Protein AF-A0A0F9GUY1-F1 (afdb_monomer_lite)

Radius of gyration: 15.54 Å; chains: 1; bounding box: 38×34×43 Å

Foldseek 3Di:
DDKDKDKDAFFDPDQFGIWIWIDPPPDIDTQDTHHPDPGWGFQEWDAAPQGWI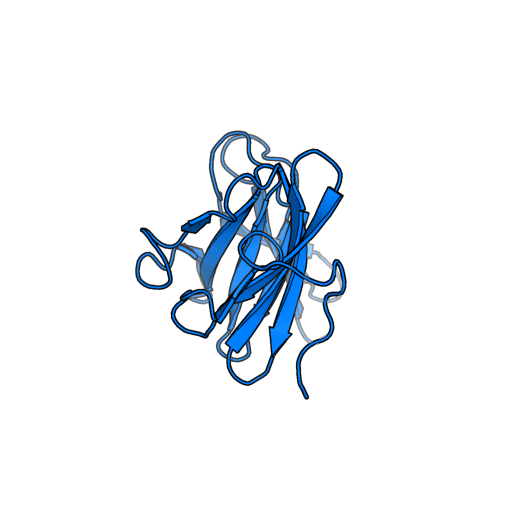WTWTQQQKIAIWDDPVRDTDTPLQLDPGRIDRQVQFRTWHYWDADNQGWIKTWTDHPRQIWIWIAGRSRDTPDTPVPDPDDRDPDPPD

Structure (mmCIF, N/CA/C/O backbone):
data_AF-A0A0F9GUY1-F1
#
_entry.id   AF-A0A0F9GUY1-F1
#
loop_
_atom_site.group_PDB
_atom_site.id
_atom_site.type_symbol
_atom_site.label_atom_id
_atom_site.label_alt_id
_atom_site.label_comp_id
_atom_site.label_asym_id
_atom_site.label_entity_id
_atom_site.label_seq_id
_atom_site.pdbx_PDB_ins_code
_atom_site.Cartn_x
_atom_site.Cartn_y
_atom_site.Cartn_z
_atom_site.occupancy
_atom_site.B_iso_or_equiv
_atom_site.auth_seq_id
_atom_site.auth_comp_id
_atom_site.auth_asym_id
_atom_site.auth_atom_id
_atom_site.pdbx_PDB_model_num
ATOM 1 N N . MET A 1 1 ? -25.556 0.583 16.752 1.00 67.69 1 MET A N 1
ATOM 2 C CA . MET A 1 1 ? -25.322 0.097 15.375 1.00 67.69 1 MET A CA 1
ATOM 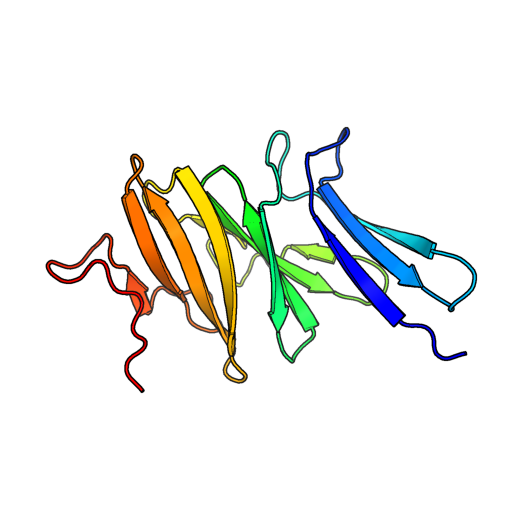3 C C . MET A 1 1 ? -24.022 -0.694 15.363 1.00 67.69 1 MET A C 1
ATOM 5 O O . MET A 1 1 ? -23.300 -0.633 16.351 1.00 67.69 1 MET A O 1
ATOM 9 N N . ALA A 1 2 ? -23.760 -1.491 14.328 1.00 81.75 2 ALA A N 1
ATOM 10 C CA . ALA A 1 2 ? -22.462 -2.150 14.186 1.00 81.75 2 ALA A CA 1
ATOM 11 C C . ALA A 1 2 ? -21.408 -1.107 13.788 1.00 81.75 2 ALA A C 1
ATOM 13 O O . ALA A 1 2 ? -21.699 -0.255 12.954 1.00 81.75 2 ALA A O 1
ATOM 14 N N . THR A 1 3 ? -20.216 -1.174 14.378 1.00 93.06 3 THR A N 1
ATOM 15 C CA . THR A 1 3 ? -19.087 -0.334 13.970 1.00 93.06 3 THR A CA 1
ATOM 16 C C . THR A 1 3 ? -18.394 -0.942 12.757 1.00 93.06 3 THR A C 1
ATOM 18 O O . THR A 1 3 ? -18.251 -2.164 12.652 1.00 93.06 3 THR A O 1
ATOM 21 N N . VAL A 1 4 ? -17.946 -0.094 11.834 1.00 94.06 4 VAL A N 1
ATOM 22 C CA . VAL A 1 4 ? -17.217 -0.506 10.632 1.00 94.06 4 VAL A CA 1
ATOM 23 C C . VAL A 1 4 ? -15.878 0.208 10.598 1.00 94.06 4 VAL A C 1
ATOM 25 O O . VAL A 1 4 ? -15.800 1.414 10.804 1.00 94.06 4 VAL A O 1
ATOM 28 N N . ASN A 1 5 ? -14.812 -0.541 10.321 1.00 94.12 5 ASN A N 1
ATOM 29 C CA . ASN A 1 5 ? -13.483 0.026 10.132 1.00 94.12 5 ASN A CA 1
ATOM 30 C C . ASN A 1 5 ? -13.129 0.031 8.644 1.00 94.12 5 ASN A C 1
ATOM 32 O O . ASN A 1 5 ? -13.285 -0.990 7.973 1.00 94.12 5 ASN A O 1
ATOM 36 N N . PHE A 1 6 ? -12.578 1.135 8.154 1.00 94.94 6 PHE A N 1
ATOM 37 C CA . PHE A 1 6 ? -12.114 1.269 6.775 1.00 94.94 6 PHE A CA 1
ATOM 38 C C . PHE A 1 6 ? -10.789 2.031 6.709 1.00 94.94 6 PHE A C 1
ATOM 40 O O . PHE A 1 6 ? -10.379 2.692 7.666 1.00 94.94 6 PHE A O 1
ATOM 47 N N . PHE A 1 7 ? -10.097 1.901 5.579 1.00 96.75 7 PHE A N 1
ATOM 48 C CA . PHE A 1 7 ? -8.844 2.599 5.315 1.00 96.75 7 PHE A CA 1
ATOM 49 C C . PHE A 1 7 ? -9.041 3.649 4.231 1.00 96.75 7 PHE A C 1
ATOM 51 O O . PHE A 1 7 ? -9.724 3.401 3.240 1.00 96.75 7 PHE A O 1
ATOM 58 N N . ILE A 1 8 ? -8.401 4.799 4.410 1.00 95.38 8 ILE A N 1
ATOM 59 C CA . ILE A 1 8 ? -8.297 5.847 3.398 1.00 95.38 8 ILE A CA 1
ATOM 60 C C . ILE A 1 8 ? -6.823 6.149 3.172 1.00 95.38 8 ILE A C 1
ATOM 62 O O . ILE A 1 8 ? -6.035 6.214 4.116 1.00 95.38 8 ILE A O 1
ATOM 66 N N . GLY A 1 9 ? -6.464 6.343 1.909 1.00 94.88 9 GLY A N 1
ATOM 67 C CA . GLY A 1 9 ? -5.169 6.847 1.484 1.00 94.88 9 GLY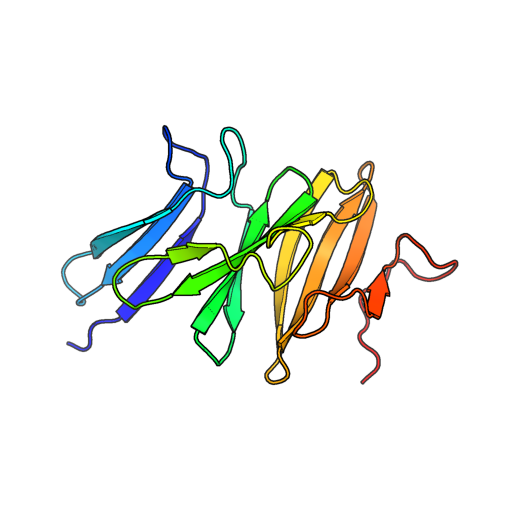 A CA 1
ATOM 68 C C . GLY A 1 9 ? -5.335 8.200 0.807 1.00 94.88 9 GLY A C 1
ATOM 69 O O . GLY A 1 9 ? -6.408 8.510 0.291 1.00 94.88 9 GLY A O 1
ATOM 70 N N . GLY A 1 10 ? -4.288 9.015 0.805 1.00 91.75 10 GLY A N 1
ATOM 71 C CA . GLY A 1 10 ? -4.315 10.280 0.083 1.00 91.75 10 GLY A CA 1
ATOM 72 C C . GLY A 1 10 ? -2.948 10.929 -0.053 1.00 91.75 10 GLY A C 1
ATOM 73 O O . GLY A 1 10 ? -1.906 10.277 0.030 1.00 91.75 10 GLY A O 1
ATOM 74 N N . THR A 1 11 ? -2.955 12.240 -0.271 1.00 90.56 11 THR A N 1
ATOM 75 C CA . THR A 1 11 ? -1.739 13.055 -0.288 1.00 90.56 11 THR A CA 1
ATOM 76 C C . THR A 1 11 ? -1.157 13.154 1.115 1.00 90.56 11 THR A C 1
ATOM 78 O O . THR A 1 11 ? -1.881 13.407 2.083 1.00 90.56 11 THR A O 1
ATOM 81 N N . ALA A 1 12 ? 0.163 12.996 1.225 1.00 81.56 12 ALA A N 1
ATOM 82 C CA . ALA A 1 12 ? 0.851 13.162 2.493 1.00 81.56 12 ALA A CA 1
ATOM 83 C C . ALA A 1 12 ? 0.606 14.561 3.077 1.00 81.56 12 ALA A C 1
ATOM 85 O O . ALA A 1 12 ? 1.015 15.570 2.505 1.00 81.56 12 ALA A O 1
ATOM 86 N N . THR A 1 13 ? -0.043 14.615 4.240 1.00 73.88 13 THR A N 1
ATOM 87 C CA . THR A 1 13 ? -0.120 15.829 5.060 1.00 73.88 13 THR A CA 1
ATOM 88 C C . THR A 1 13 ? 0.863 15.665 6.211 1.00 73.88 13 THR A C 1
ATOM 90 O O . THR A 1 13 ? 0.607 14.933 7.168 1.00 73.88 13 THR A O 1
ATOM 93 N N . GLY A 1 14 ? 2.040 16.282 6.092 1.00 77.69 14 GLY A N 1
ATOM 94 C CA . GLY A 1 14 ? 3.152 16.019 7.006 1.00 77.69 14 GLY A CA 1
ATOM 95 C C . GLY A 1 14 ? 3.677 14.586 6.845 1.00 77.69 14 GLY A C 1
ATOM 96 O O . GLY A 1 14 ? 4.084 14.193 5.757 1.00 77.69 14 GLY A O 1
ATOM 97 N N . SER A 1 15 ? 3.656 13.797 7.922 1.00 80.56 15 SER A N 1
ATOM 98 C CA . SER A 1 15 ? 4.201 12.427 7.957 1.00 80.56 15 SER A CA 1
ATOM 99 C C . SER A 1 15 ? 3.123 11.340 7.911 1.00 80.56 15 SER A C 1
ATOM 101 O O . SER A 1 15 ? 3.287 10.304 8.548 1.00 80.56 15 SER A O 1
ATOM 103 N N . LYS A 1 16 ? 1.984 11.584 7.248 1.00 89.31 16 LYS A N 1
ATOM 104 C CA . LYS A 1 16 ? 0.849 10.645 7.198 1.00 89.31 16 LYS A CA 1
ATOM 105 C C . LYS A 1 16 ? 0.160 10.700 5.838 1.00 89.31 16 LYS A C 1
ATOM 107 O O . LYS A 1 16 ? -0.175 11.792 5.382 1.00 89.31 16 LYS A O 1
ATOM 112 N N . ASN A 1 17 ? -0.068 9.543 5.222 1.00 94.12 17 ASN A N 1
ATOM 113 C CA . ASN A 1 17 ? -0.826 9.421 3.971 1.00 94.12 17 ASN A CA 1
ATOM 114 C C . ASN A 1 17 ? -1.785 8.215 3.935 1.00 94.12 17 ASN A C 1
ATOM 116 O O . ASN A 1 17 ? -2.449 8.004 2.922 1.00 94.12 17 ASN A O 1
ATOM 120 N N . ILE A 1 18 ? -1.885 7.461 5.038 1.00 95.50 18 ILE A N 1
ATOM 121 C CA . ILE A 1 18 ? -2.848 6.375 5.252 1.00 95.50 18 ILE A CA 1
ATOM 122 C C . ILE A 1 18 ? -3.526 6.591 6.607 1.00 95.50 18 ILE A C 1
ATOM 124 O O . ILE A 1 18 ? -2.845 6.866 7.599 1.00 95.50 18 ILE A O 1
ATOM 128 N N . TRP A 1 19 ? -4.841 6.401 6.675 1.00 95.44 19 TRP A N 1
ATOM 129 C CA . TRP A 1 19 ? -5.639 6.475 7.898 1.00 95.44 19 TRP A CA 1
ATOM 130 C C . TRP A 1 19 ? -6.556 5.266 8.010 1.00 95.44 19 TRP A C 1
ATOM 132 O O . TRP A 1 19 ? -7.201 4.887 7.035 1.00 95.44 19 TRP A O 1
ATOM 142 N N . LYS A 1 20 ? -6.651 4.695 9.212 1.00 96.19 20 LYS A N 1
ATOM 143 C CA . LYS A 1 20 ? -7.745 3.795 9.571 1.00 96.19 20 LYS A CA 1
ATOM 144 C C . LYS A 1 20 ? -8.797 4.583 10.327 1.00 96.19 20 LYS A C 1
ATOM 146 O O . LYS A 1 20 ? -8.476 5.281 11.291 1.00 96.19 20 LYS A O 1
ATOM 151 N N . MET A 1 21 ? -10.038 4.453 9.895 1.00 95.94 21 MET A N 1
ATOM 152 C CA . MET A 1 21 ? -11.178 5.161 10.454 1.00 95.94 21 MET A CA 1
ATOM 153 C C . MET A 1 21 ? -12.234 4.160 10.906 1.00 95.94 21 MET A C 1
ATOM 155 O O . MET A 1 21 ? -12.360 3.083 10.322 1.00 95.94 21 MET A O 1
ATOM 159 N N . GLN A 1 22 ? -12.957 4.520 11.959 1.00 96.69 22 GLN A N 1
ATOM 160 C CA . GLN A 1 22 ? -14.118 3.804 12.460 1.00 96.69 22 GLN A CA 1
ATOM 161 C C . GLN A 1 22 ? -15.354 4.670 12.253 1.00 96.69 22 GLN A C 1
ATOM 163 O O . GLN A 1 22 ? -15.346 5.831 12.651 1.00 96.69 22 GLN A O 1
ATOM 168 N N . ASP A 1 23 ? -16.386 4.089 11.656 1.00 96.19 23 ASP A N 1
ATOM 169 C CA . ASP A 1 23 ? -17.732 4.648 11.568 1.00 96.19 23 ASP A CA 1
ATOM 170 C C . ASP A 1 23 ? -18.655 3.844 12.491 1.00 96.19 23 ASP A C 1
ATOM 172 O O . ASP A 1 23 ? -18.721 2.613 12.399 1.00 96.19 23 ASP A O 1
ATOM 176 N N . ASP A 1 24 ? -19.320 4.527 13.420 1.00 95.12 24 ASP A N 1
ATOM 177 C CA . ASP A 1 24 ? -20.306 3.939 14.335 1.00 95.12 24 ASP A CA 1
ATOM 178 C C . ASP A 1 24 ? -21.767 4.233 13.940 1.00 95.12 24 ASP A C 1
ATOM 180 O O . ASP A 1 24 ? -22.703 3.836 14.646 1.00 95.12 24 ASP A O 1
ATOM 184 N N . GLY A 1 25 ? -21.964 4.879 12.788 1.00 94.00 25 GLY A N 1
ATOM 185 C CA . GLY A 1 25 ? -23.243 5.342 12.263 1.00 94.00 25 GLY A CA 1
ATOM 186 C C . GLY A 1 25 ? -23.648 6.737 12.744 1.00 94.00 25 GLY A C 1
ATOM 187 O O . GLY A 1 25 ? -24.682 7.244 12.306 1.00 94.00 25 GLY A O 1
ATOM 188 N N . THR A 1 26 ? -22.870 7.357 13.634 1.00 95.44 26 THR A N 1
ATOM 189 C CA . THR A 1 26 ? -23.075 8.733 14.109 1.00 95.44 26 THR A CA 1
ATOM 190 C C . THR A 1 26 ? -21.864 9.622 13.876 1.00 95.44 26 THR A C 1
ATOM 192 O O . THR A 1 26 ? -22.039 10.761 13.451 1.00 95.44 26 THR A O 1
ATOM 195 N N . ASP A 1 27 ? -20.661 9.091 14.084 1.00 95.56 27 ASP A N 1
ATOM 196 C CA . ASP A 1 27 ? -19.398 9.800 13.939 1.00 95.56 27 ASP A CA 1
ATOM 197 C C . ASP A 1 27 ? -18.356 8.946 13.210 1.00 95.56 27 ASP A C 1
ATOM 199 O O . ASP A 1 27 ? -18.386 7.712 13.219 1.00 95.56 27 ASP A O 1
ATOM 203 N N . ILE A 1 28 ? -17.377 9.635 12.615 1.00 96.44 28 ILE A N 1
ATOM 204 C CA . ILE A 1 28 ? -16.184 9.009 12.049 1.00 96.44 28 ILE A CA 1
ATOM 205 C C . ILE A 1 28 ? -14.972 9.383 12.902 1.00 96.44 28 ILE A C 1
ATOM 207 O O . ILE A 1 28 ? -14.568 10.545 12.964 1.00 96.44 28 ILE A O 1
ATOM 211 N N . THR A 1 29 ? -14.339 8.379 13.506 1.00 96.12 29 THR A N 1
ATOM 212 C CA . THR A 1 29 ? -13.147 8.550 14.346 1.00 96.12 29 THR A CA 1
ATOM 213 C C . THR A 1 29 ? -11.906 7.995 13.655 1.00 96.12 29 THR A C 1
ATOM 215 O O . THR A 1 29 ? -11.901 6.867 13.166 1.00 96.12 29 THR A O 1
ATOM 218 N N . ILE A 1 30 ? -10.813 8.762 13.643 1.00 94.62 30 ILE A N 1
ATOM 219 C CA . ILE A 1 30 ? -9.502 8.265 13.201 1.00 94.62 30 ILE A CA 1
ATOM 220 C C . ILE A 1 30 ? -8.909 7.408 14.322 1.00 94.62 30 ILE A C 1
ATOM 222 O O . ILE A 1 30 ? -8.658 7.912 15.414 1.00 94.62 30 ILE A O 1
ATOM 226 N N . LEU A 1 31 ? -8.639 6.133 14.038 1.00 95.12 31 LEU A N 1
ATOM 227 C CA . LEU A 1 31 ? -8.017 5.218 14.998 1.00 95.12 31 LEU A CA 1
ATOM 228 C C . LEU A 1 31 ? -6.495 5.389 15.015 1.00 95.12 31 LEU A C 1
ATOM 230 O O . LEU A 1 31 ? -5.887 5.579 16.064 1.00 95.12 31 LEU A O 1
ATOM 234 N N . TYR A 1 32 ? -5.872 5.330 13.838 1.00 94.50 32 TYR A N 1
ATOM 235 C CA . TYR A 1 32 ? -4.435 5.529 13.651 1.00 94.50 32 TYR A CA 1
ATOM 236 C C . TYR A 1 32 ? -4.109 5.842 12.193 1.00 94.50 32 TYR A C 1
ATOM 238 O O . TYR A 1 32 ? -4.961 5.799 11.304 1.00 94.50 32 TYR A O 1
ATOM 246 N N . SER A 1 33 ? -2.846 6.179 11.952 1.00 93.69 33 SER A N 1
ATOM 247 C CA . SER A 1 33 ? -2.333 6.621 10.658 1.00 93.69 33 SER A CA 1
ATOM 248 C C . SER A 1 33 ? -0.940 6.066 10.395 1.00 93.69 33 SER A C 1
ATOM 250 O O . SER A 1 33 ? -0.180 5.889 11.347 1.00 93.69 33 SER A O 1
ATOM 252 N N . ALA A 1 34 ? -0.576 5.916 9.127 1.00 92.50 34 ALA A N 1
ATOM 253 C CA . ALA A 1 34 ? 0.756 5.510 8.692 1.00 92.50 34 ALA A CA 1
ATOM 254 C C . ALA A 1 34 ? 1.260 6.365 7.518 1.00 92.50 34 ALA A C 1
ATOM 256 O O . ALA A 1 34 ? 0.538 7.216 6.986 1.00 92.50 34 ALA A O 1
ATOM 257 N N . LEU A 1 35 ? 2.517 6.131 7.142 1.00 90.44 35 LEU A N 1
ATOM 258 C CA . LEU A 1 35 ? 3.195 6.758 6.012 1.00 90.44 35 LEU A CA 1
ATOM 259 C C . LEU A 1 35 ? 3.869 5.685 5.157 1.00 90.44 35 LEU A C 1
ATOM 261 O O . LEU A 1 35 ? 4.578 4.847 5.716 1.00 90.44 35 LEU A O 1
ATOM 265 N N . THR A 1 36 ? 3.697 5.752 3.834 1.00 87.50 36 THR A N 1
ATOM 266 C CA . THR A 1 36 ? 4.510 4.983 2.870 1.00 87.50 36 THR A CA 1
ATOM 267 C C . THR A 1 36 ? 5.938 5.521 2.808 1.00 87.50 36 THR A C 1
ATOM 269 O O . THR A 1 36 ? 6.872 4.886 3.297 1.00 87.50 36 THR A O 1
ATOM 272 N N . ALA A 1 37 ? 6.101 6.741 2.298 1.00 85.44 37 ALA A N 1
ATOM 273 C CA . ALA A 1 37 ? 7.307 7.550 2.376 1.00 85.44 37 ALA A CA 1
ATOM 274 C C . ALA A 1 37 ? 6.960 9.040 2.222 1.00 85.44 37 ALA A C 1
ATOM 276 O O . ALA A 1 37 ? 5.868 9.412 1.784 1.00 85.44 37 ALA A O 1
ATOM 277 N N . ALA A 1 38 ? 7.900 9.915 2.584 1.00 79.44 38 ALA A N 1
ATOM 278 C CA . ALA A 1 38 ? 7.720 11.355 2.431 1.00 79.44 38 ALA A CA 1
ATOM 279 C C . ALA A 1 38 ? 7.576 11.741 0.948 1.00 79.44 38 ALA A C 1
ATOM 281 O O . ALA A 1 38 ? 8.396 11.353 0.118 1.00 79.44 38 ALA A O 1
ATOM 282 N N . GLY A 1 39 ? 6.547 12.532 0.632 1.00 81.12 39 GLY A N 1
ATOM 283 C CA . GLY A 1 39 ? 6.282 13.018 -0.727 1.00 81.12 39 GLY A CA 1
ATOM 284 C C . GLY A 1 39 ? 5.525 12.044 -1.635 1.00 81.12 39 GLY A C 1
ATOM 285 O O . GLY A 1 39 ? 5.233 12.399 -2.772 1.00 81.12 39 GLY A O 1
ATOM 286 N N . GLU A 1 40 ? 5.167 10.851 -1.154 1.00 88.69 40 GLU A N 1
ATOM 287 C CA . GLU A 1 40 ? 4.362 9.897 -1.920 1.00 88.69 40 GLU A CA 1
ATOM 288 C C . GLU A 1 40 ? 2.861 10.106 -1.689 1.00 88.69 40 GLU A C 1
ATOM 290 O O . GLU A 1 40 ? 2.397 10.292 -0.557 1.00 88.69 40 GLU A O 1
ATOM 295 N N . ILE A 1 41 ? 2.090 10.037 -2.775 1.00 93.12 41 ILE A N 1
ATOM 296 C CA . ILE A 1 41 ? 0.628 10.056 -2.739 1.00 93.12 41 ILE A CA 1
ATOM 297 C C . ILE A 1 41 ? 0.141 8.613 -2.818 1.00 93.12 41 ILE A C 1
ATOM 299 O O . ILE A 1 41 ? 0.553 7.868 -3.710 1.00 93.12 41 ILE A O 1
ATOM 303 N N . VAL A 1 42 ? -0.755 8.225 -1.911 1.00 95.69 42 VAL A N 1
ATOM 304 C CA . VAL A 1 42 ? -1.446 6.936 -2.014 1.00 95.69 42 VAL A CA 1
ATOM 305 C C . VAL A 1 42 ? -2.507 7.036 -3.102 1.00 95.69 42 VAL A C 1
ATOM 307 O O . VAL A 1 42 ? -3.383 7.897 -3.049 1.00 95.69 42 VAL A O 1
ATOM 310 N N . ARG A 1 43 ? -2.412 6.151 -4.093 1.00 95.38 43 ARG A N 1
ATOM 311 C CA . ARG A 1 43 ? -3.312 6.083 -5.251 1.00 95.38 43 ARG A CA 1
ATOM 312 C C . ARG A 1 43 ? -4.277 4.905 -5.168 1.00 95.38 43 ARG A C 1
ATOM 314 O O . ARG A 1 43 ? -5.406 5.021 -5.628 1.00 95.38 43 ARG A O 1
ATOM 321 N N . ALA A 1 44 ? -3.843 3.797 -4.573 1.00 96.25 44 ALA A N 1
ATOM 322 C CA . ALA A 1 44 ? -4.626 2.572 -4.487 1.00 96.25 44 ALA A CA 1
ATOM 323 C C . ALA A 1 44 ? -4.431 1.881 -3.134 1.00 96.25 44 ALA A C 1
ATOM 325 O O . ALA A 1 44 ? -3.340 1.904 -2.563 1.00 96.25 44 ALA A O 1
ATOM 326 N N . LEU A 1 45 ? -5.494 1.243 -2.647 1.00 97.81 45 LEU A N 1
ATOM 327 C CA . LEU A 1 45 ? -5.506 0.440 -1.429 1.00 97.81 45 LEU A CA 1
ATOM 328 C C . LEU A 1 45 ? -6.283 -0.847 -1.686 1.00 97.81 45 LEU A C 1
ATOM 330 O O . LEU A 1 45 ? -7.375 -0.800 -2.248 1.00 97.81 45 LEU A O 1
ATOM 334 N N . VAL A 1 46 ? -5.762 -1.979 -1.222 1.00 97.75 46 VAL A N 1
ATOM 335 C CA . VAL A 1 46 ? -6.523 -3.231 -1.170 1.00 97.75 46 VAL A CA 1
ATOM 336 C C . VAL A 1 46 ? -6.135 -4.033 0.066 1.00 97.75 46 VAL A C 1
ATOM 338 O O . VAL A 1 46 ? -4.985 -3.998 0.501 1.00 97.75 46 VAL A O 1
ATOM 341 N N . LYS A 1 47 ? -7.102 -4.732 0.660 1.00 96.81 47 LYS A N 1
ATOM 342 C CA . LYS A 1 47 ? -6.905 -5.571 1.843 1.00 96.81 47 LYS A CA 1
ATOM 343 C C . LYS A 1 47 ? -7.067 -7.042 1.463 1.00 96.81 47 LYS A C 1
ATOM 345 O O . LYS A 1 47 ? -8.040 -7.371 0.790 1.00 96.81 47 LYS A O 1
ATOM 350 N N . ASP A 1 48 ? -6.145 -7.902 1.888 1.00 96.50 48 ASP A N 1
ATOM 351 C CA . ASP A 1 48 ? -6.293 -9.353 1.707 1.00 96.50 48 ASP A CA 1
ATOM 352 C C . ASP A 1 48 ? -7.130 -10.013 2.813 1.00 96.50 48 ASP A C 1
ATOM 354 O O . ASP A 1 48 ? -7.592 -9.369 3.760 1.00 96.50 48 ASP A O 1
ATOM 358 N N . ILE A 1 49 ? -7.331 -11.325 2.676 1.00 95.44 49 ILE A N 1
ATOM 359 C CA . ILE A 1 49 ? -8.140 -12.137 3.589 1.00 95.44 49 ILE A CA 1
ATOM 360 C C . ILE A 1 49 ? -7.533 -12.283 4.996 1.00 95.44 49 ILE A C 1
ATOM 362 O O . ILE A 1 49 ? -8.279 -12.469 5.955 1.00 95.44 49 ILE A O 1
ATOM 366 N N . ASP A 1 50 ? -6.211 -12.146 5.144 1.00 94.94 50 ASP A N 1
ATOM 367 C CA . ASP A 1 50 ? -5.543 -12.130 6.458 1.00 94.94 50 ASP A CA 1
ATOM 368 C C . ASP A 1 50 ? -5.618 -10.744 7.110 1.00 94.94 50 ASP A C 1
ATOM 370 O O . ASP A 1 50 ? -5.357 -10.567 8.299 1.00 94.94 50 ASP A O 1
ATOM 374 N N . GLY A 1 51 ? -5.966 -9.742 6.311 1.00 94.25 51 GLY A N 1
ATOM 375 C CA . GLY A 1 51 ? -6.104 -8.365 6.705 1.00 94.25 51 GLY A CA 1
ATOM 376 C C . GLY A 1 51 ? -4.870 -7.499 6.498 1.00 94.25 51 GLY A C 1
ATOM 377 O O . GLY A 1 51 ? -4.847 -6.380 7.017 1.00 94.25 51 GLY A O 1
ATOM 378 N N . ASN A 1 52 ? -3.895 -7.958 5.711 1.00 95.38 52 ASN A N 1
ATOM 379 C CA . ASN A 1 52 ? -2.797 -7.110 5.266 1.00 95.38 52 ASN A CA 1
ATOM 380 C C . ASN A 1 52 ? -3.310 -6.063 4.278 1.00 95.38 52 ASN A C 1
ATOM 382 O O . ASN A 1 52 ? -4.197 -6.334 3.468 1.00 95.38 52 ASN A O 1
ATOM 386 N N . LEU A 1 53 ? -2.727 -4.871 4.336 1.00 97.19 53 LEU A N 1
ATOM 387 C CA . LEU A 1 53 ? -3.058 -3.745 3.477 1.00 97.19 53 LEU A CA 1
ATOM 388 C C . LEU A 1 53 ? -1.948 -3.536 2.447 1.00 97.19 53 LEU A C 1
ATOM 390 O O . LEU A 1 53 ? -0.816 -3.221 2.813 1.00 97.19 53 LEU A O 1
ATOM 394 N N . TYR A 1 54 ? -2.284 -3.657 1.169 1.00 97.19 54 TYR A N 1
ATOM 395 C CA . TYR A 1 54 ? -1.411 -3.292 0.059 1.00 97.19 54 TYR A CA 1
ATOM 396 C C . TYR A 1 54 ? -1.709 -1.860 -0.371 1.00 97.19 54 TYR A C 1
ATOM 398 O O . TYR A 1 54 ? -2.871 -1.460 -0.477 1.00 97.19 54 TYR A O 1
ATOM 406 N N . VAL A 1 55 ? -0.650 -1.090 -0.607 1.00 97.06 55 VAL A N 1
ATOM 407 C CA . VAL A 1 55 ? -0.718 0.347 -0.866 1.00 97.06 55 VAL A CA 1
ATOM 408 C C . VAL A 1 55 ? 0.072 0.671 -2.121 1.00 97.06 55 VAL A C 1
ATOM 410 O O . VAL A 1 55 ? 1.289 0.515 -2.137 1.00 97.06 55 VAL A O 1
ATOM 413 N N . GLY A 1 56 ? -0.621 1.140 -3.154 1.00 95.50 56 GLY A N 1
ATOM 414 C CA . GLY A 1 56 ? -0.028 1.598 -4.405 1.00 95.50 56 GLY A CA 1
ATOM 415 C C . GLY A 1 56 ? 0.161 3.110 -4.393 1.00 95.50 56 GLY A C 1
ATOM 416 O O . GLY A 1 56 ? -0.738 3.845 -3.968 1.00 95.50 56 GLY A O 1
ATOM 417 N N . THR A 1 57 ? 1.313 3.585 -4.856 1.00 94.44 57 THR A N 1
ATOM 418 C CA . THR A 1 57 ? 1.701 4.999 -4.759 1.00 94.44 57 THR A CA 1
ATOM 419 C C . THR A 1 57 ? 1.919 5.668 -6.117 1.00 94.44 57 THR A C 1
ATOM 421 O O . THR A 1 57 ? 2.098 5.027 -7.154 1.00 94.44 57 THR A O 1
ATOM 424 N N . SER A 1 58 ? 1.961 7.001 -6.104 1.00 92.31 58 SER A N 1
ATOM 425 C CA . SER A 1 58 ? 2.244 7.860 -7.265 1.00 92.31 58 SER A CA 1
ATOM 426 C C . SER A 1 58 ? 3.699 7.842 -7.752 1.00 92.31 58 SER A C 1
ATOM 428 O O . SER A 1 58 ? 4.095 8.736 -8.488 1.00 92.31 58 SER A O 1
ATOM 430 N N . ASN A 1 59 ? 4.527 6.914 -7.274 1.00 90.19 59 ASN A N 1
ATOM 431 C CA . ASN A 1 59 ? 5.897 6.714 -7.756 1.00 90.19 59 ASN A CA 1
ATOM 432 C C . ASN A 1 59 ? 6.166 5.251 -8.135 1.00 90.19 59 ASN A C 1
ATOM 434 O O . ASN A 1 59 ? 7.308 4.799 -8.080 1.00 90.19 59 ASN A O 1
ATOM 438 N N . GLY A 1 60 ? 5.104 4.503 -8.446 1.00 90.75 60 GLY A N 1
ATOM 439 C CA . GLY A 1 60 ? 5.209 3.139 -8.958 1.00 90.75 60 GLY A CA 1
ATOM 440 C C . GLY A 1 60 ? 5.576 2.084 -7.913 1.00 90.75 60 GLY A C 1
ATOM 441 O O . GLY A 1 60 ? 5.966 0.976 -8.279 1.00 90.75 60 GLY A O 1
ATOM 442 N N . LYS A 1 61 ? 5.475 2.399 -6.616 1.00 92.94 61 LYS A N 1
ATOM 443 C CA . LYS A 1 61 ? 5.763 1.443 -5.542 1.00 92.94 61 LYS A CA 1
ATOM 444 C C . LYS A 1 61 ? 4.498 0.809 -4.995 1.00 92.94 61 LYS A C 1
ATOM 446 O O . LYS A 1 61 ? 3.430 1.424 -4.951 1.00 92.94 61 LYS A O 1
ATOM 451 N N . VAL A 1 62 ? 4.668 -0.413 -4.503 1.00 94.62 62 VAL A N 1
ATOM 452 C CA . VAL A 1 62 ? 3.666 -1.113 -3.710 1.00 94.62 62 VAL A CA 1
ATOM 453 C C . VAL A 1 62 ? 4.252 -1.481 -2.355 1.00 94.62 62 VAL A C 1
ATOM 455 O O . VAL A 1 62 ? 5.270 -2.167 -2.275 1.00 94.62 62 VAL A O 1
ATOM 458 N N . TYR A 1 63 ? 3.590 -1.033 -1.294 1.00 95.56 63 TYR A N 1
ATOM 459 C CA . TYR A 1 63 ? 3.917 -1.351 0.093 1.00 95.56 63 TYR A CA 1
ATOM 460 C C . TYR A 1 63 ? 2.926 -2.377 0.626 1.00 95.56 63 TYR A C 1
ATOM 462 O O . TYR A 1 63 ? 1.740 -2.299 0.302 1.00 95.56 63 TYR A O 1
ATOM 470 N N . LYS A 1 64 ? 3.375 -3.277 1.501 1.00 96.12 64 LYS A N 1
ATOM 471 C CA . LYS A 1 64 ? 2.479 -4.147 2.272 1.00 96.12 64 LYS A CA 1
ATOM 472 C C . LYS A 1 64 ? 2.595 -3.846 3.756 1.00 96.12 64 LYS A C 1
ATOM 474 O O . LYS A 1 64 ? 3.685 -3.870 4.317 1.00 96.12 64 LYS A O 1
ATOM 479 N N . TYR A 1 65 ? 1.462 -3.615 4.402 1.00 96.19 65 TYR A N 1
ATOM 480 C CA . TYR A 1 65 ? 1.370 -3.429 5.842 1.00 96.19 65 TYR A CA 1
ATOM 481 C C . TYR A 1 65 ? 0.604 -4.572 6.492 1.00 96.19 65 TYR A C 1
ATOM 483 O O . TYR A 1 65 ? -0.458 -4.965 6.017 1.00 96.19 65 TYR A O 1
ATOM 491 N N . THR A 1 66 ? 1.091 -5.037 7.636 1.00 95.75 66 THR A N 1
ATOM 492 C CA . THR A 1 66 ? 0.306 -5.852 8.563 1.00 95.75 66 THR A CA 1
ATOM 493 C C . THR A 1 66 ? -0.512 -4.936 9.469 1.00 95.75 66 THR A C 1
ATOM 495 O O . THR A 1 66 ? 0.027 -3.969 10.022 1.00 95.75 66 THR A O 1
ATOM 498 N N . ASP A 1 67 ? -1.789 -5.254 9.659 1.00 95.31 67 ASP A N 1
ATOM 499 C CA . ASP A 1 67 ? -2.670 -4.559 10.596 1.00 95.31 67 ASP A CA 1
ATOM 500 C C . ASP A 1 67 ? -2.742 -5.314 11.932 1.00 95.31 67 ASP A C 1
ATOM 502 O O . ASP A 1 67 ? -3.333 -6.388 12.010 1.00 95.31 67 ASP A O 1
ATOM 506 N N . SER A 1 68 ? -2.170 -4.751 13.001 1.00 92.06 68 SER A N 1
ATOM 507 C CA . SER A 1 68 ? -2.222 -5.356 14.344 1.00 92.06 68 SER A CA 1
ATOM 508 C C . SER A 1 68 ? -3.518 -5.047 15.105 1.00 92.06 68 SER A C 1
ATOM 510 O O . SER A 1 68 ? -3.681 -5.464 16.251 1.00 92.06 68 SER A O 1
ATOM 512 N N . GLY A 1 69 ? -4.418 -4.256 14.514 1.00 89.75 69 GLY A N 1
ATOM 513 C CA . GLY A 1 69 ? -5.611 -3.721 15.171 1.00 89.75 69 GLY A CA 1
ATOM 514 C C . GLY A 1 69 ? -5.373 -2.415 15.935 1.00 89.75 69 GLY A C 1
ATOM 515 O O . GLY A 1 69 ? -6.330 -1.678 16.160 1.00 89.75 69 GLY A O 1
ATOM 516 N N . SER A 1 70 ? -4.122 -2.090 16.277 1.00 91.94 70 SER A N 1
ATOM 517 C CA . SER A 1 70 ? -3.734 -0.830 16.933 1.00 91.94 70 SER A CA 1
ATOM 518 C C . SER A 1 70 ? -2.765 0.024 16.112 1.00 91.94 70 SER A C 1
ATOM 520 O O . SER A 1 70 ? -2.631 1.217 16.380 1.00 91.94 70 SER A O 1
ATOM 522 N N . ALA A 1 71 ? -2.102 -0.558 15.109 1.00 94.44 71 ALA A N 1
ATOM 523 C CA . ALA A 1 71 ? -1.217 0.146 14.190 1.00 94.44 71 ALA A CA 1
ATOM 524 C C . ALA A 1 71 ? -1.056 -0.616 12.863 1.00 94.44 71 ALA A C 1
ATOM 526 O O . ALA A 1 71 ? -1.278 -1.825 12.790 1.00 94.44 71 ALA A O 1
ATOM 527 N N . LEU A 1 72 ? -0.602 0.096 11.826 1.00 95.25 72 LEU A N 1
ATOM 528 C CA . LEU A 1 72 ? -0.023 -0.519 10.630 1.00 95.25 72 LEU A CA 1
ATOM 529 C C . LEU A 1 72 ? 1.489 -0.656 10.814 1.00 95.25 72 LEU A C 1
ATOM 531 O O . LEU A 1 72 ? 2.148 0.284 11.257 1.00 95.25 72 LEU A O 1
ATOM 535 N N . SER A 1 73 ? 2.039 -1.807 10.438 1.00 94.38 73 SER A N 1
ATOM 536 C CA . SER A 1 73 ? 3.485 -2.062 10.411 1.00 94.38 73 SER A CA 1
ATOM 537 C C . SER A 1 73 ? 3.899 -2.530 9.024 1.00 94.38 73 SER A C 1
ATOM 539 O O . SER A 1 73 ? 3.222 -3.374 8.449 1.00 94.38 73 SER A O 1
ATOM 541 N N . LEU A 1 74 ? 4.968 -1.957 8.467 1.00 94.44 74 LEU A N 1
ATOM 542 C CA . LEU A 1 74 ? 5.479 -2.346 7.150 1.00 94.44 74 LEU A CA 1
ATOM 543 C C . LEU A 1 74 ? 6.014 -3.786 7.212 1.00 94.44 74 LEU A C 1
ATOM 545 O O . LEU A 1 74 ? 6.877 -4.084 8.038 1.00 94.44 74 LEU A O 1
ATOM 549 N N . ASP A 1 75 ? 5.519 -4.660 6.337 1.00 94.44 75 ASP A N 1
ATOM 550 C CA . ASP A 1 75 ? 5.972 -6.047 6.219 1.00 94.44 75 ASP A CA 1
ATOM 551 C C . ASP A 1 75 ? 7.263 -6.098 5.401 1.00 94.44 75 ASP A C 1
ATOM 553 O O . ASP A 1 75 ? 7.246 -6.262 4.182 1.00 94.44 75 ASP A O 1
ATOM 557 N N . THR A 1 76 ? 8.403 -5.968 6.075 1.00 92.19 76 THR A N 1
ATOM 558 C CA . THR A 1 76 ? 9.719 -5.947 5.425 1.00 92.19 76 THR A CA 1
ATOM 559 C C . THR A 1 76 ? 10.144 -7.286 4.814 1.00 92.19 76 THR A C 1
ATOM 561 O O . THR A 1 76 ? 11.176 -7.330 4.145 1.00 92.19 76 THR A O 1
ATOM 564 N N . SER A 1 77 ? 9.366 -8.356 5.018 1.00 91.00 77 SER A N 1
ATOM 565 C CA . SER A 1 77 ? 9.643 -9.704 4.509 1.00 91.00 77 SER A CA 1
ATOM 566 C C . SER A 1 77 ? 8.936 -10.032 3.192 1.00 91.00 77 SER A C 1
ATOM 568 O O . SER A 1 77 ? 9.317 -10.989 2.523 1.00 91.00 77 SER A O 1
ATOM 570 N N . TRP A 1 78 ? 7.923 -9.248 2.806 1.00 90.19 78 TRP A N 1
ATOM 571 C CA . TRP A 1 78 ? 7.097 -9.525 1.628 1.00 90.19 78 TRP A CA 1
ATOM 572 C C . TRP A 1 78 ? 7.775 -9.200 0.300 1.00 90.19 78 TRP A C 1
ATOM 574 O O . TRP A 1 78 ? 7.545 -9.872 -0.684 1.00 90.19 78 TRP A O 1
ATOM 584 N N . ALA A 1 79 ? 8.602 -8.170 0.253 1.00 85.44 79 ALA A N 1
ATOM 585 C CA . ALA A 1 79 ? 9.385 -7.799 -0.920 1.00 85.44 79 ALA A CA 1
ATOM 586 C C . ALA A 1 79 ? 10.712 -7.223 -0.421 1.00 85.44 79 ALA A C 1
ATOM 588 O O . ALA A 1 79 ? 10.972 -7.237 0.785 1.00 85.44 79 ALA A O 1
ATOM 589 N N . THR A 1 80 ? 11.550 -6.677 -1.300 1.00 83.88 80 THR A N 1
ATOM 590 C CA . THR A 1 80 ? 12.781 -6.003 -0.864 1.00 83.88 80 THR A CA 1
ATOM 591 C C . THR A 1 80 ? 12.436 -4.876 0.114 1.00 83.88 80 THR A C 1
ATOM 593 O O . THR A 1 80 ? 11.913 -3.835 -0.275 1.00 83.88 80 THR A O 1
ATOM 596 N N . ALA A 1 81 ? 12.689 -5.114 1.405 1.00 80.12 81 ALA A N 1
ATOM 597 C CA . ALA A 1 81 ? 12.290 -4.241 2.509 1.00 80.12 81 ALA A CA 1
ATOM 598 C C . ALA A 1 81 ? 10.781 -3.904 2.552 1.00 80.12 81 ALA A C 1
ATOM 600 O O . ALA A 1 81 ? 10.400 -2.832 3.018 1.00 80.12 81 ALA A O 1
ATOM 601 N N . GLY A 1 82 ? 9.917 -4.815 2.091 1.00 76.44 82 GLY A N 1
ATOM 602 C CA . GLY A 1 82 ? 8.458 -4.631 2.097 1.00 76.44 82 GLY A CA 1
ATOM 603 C C . GLY A 1 82 ? 7.920 -3.713 1.005 1.00 76.44 82 GLY A C 1
ATOM 604 O O . GLY A 1 82 ? 6.779 -3.256 1.083 1.00 76.44 82 GLY A O 1
ATOM 605 N N . ILE A 1 83 ? 8.754 -3.444 0.001 1.00 85.38 83 ILE A N 1
ATOM 606 C CA . ILE A 1 83 ? 8.447 -2.571 -1.121 1.00 85.38 83 ILE A CA 1
ATOM 607 C C . ILE A 1 83 ? 8.697 -3.350 -2.408 1.00 85.38 83 ILE A C 1
ATOM 609 O O . ILE A 1 83 ? 9.833 -3.721 -2.712 1.00 85.38 83 ILE A O 1
ATOM 613 N N . TYR A 1 84 ? 7.647 -3.566 -3.190 1.00 86.75 84 TYR A N 1
ATOM 614 C CA . TYR A 1 84 ? 7.816 -3.930 -4.589 1.00 86.75 84 TYR A CA 1
ATOM 615 C C . TYR A 1 84 ? 7.963 -2.645 -5.402 1.00 86.75 84 TYR A C 1
ATOM 617 O O . TYR A 1 84 ? 7.147 -1.726 -5.300 1.00 86.75 84 TYR A O 1
ATOM 625 N N . THR A 1 85 ? 9.043 -2.564 -6.174 1.00 83.31 85 THR A N 1
ATOM 626 C CA . THR A 1 85 ? 9.258 -1.475 -7.127 1.00 83.31 85 THR A CA 1
ATOM 627 C C . THR A 1 85 ? 8.933 -2.021 -8.499 1.00 83.31 85 THR A C 1
ATOM 629 O O . THR A 1 85 ? 9.675 -2.855 -9.011 1.00 83.31 85 THR A O 1
ATOM 632 N N . VAL A 1 86 ? 7.837 -1.550 -9.082 1.00 71.94 86 VAL A N 1
ATOM 633 C CA . VAL A 1 86 ? 7.474 -1.925 -10.444 1.00 71.94 86 VAL A CA 1
ATOM 634 C C . VAL A 1 86 ? 8.495 -1.267 -11.386 1.00 71.94 86 VAL A C 1
ATOM 636 O O . VAL A 1 86 ? 8.688 -0.047 -11.343 1.00 71.94 86 VAL A O 1
ATOM 639 N N . ALA A 1 87 ? 9.227 -2.052 -12.178 1.00 64.44 87 ALA A N 1
ATOM 640 C CA . ALA A 1 87 ? 10.413 -1.575 -12.888 1.00 64.44 87 ALA A CA 1
ATOM 641 C C . ALA A 1 87 ? 10.088 -0.449 -13.895 1.00 64.44 87 ALA A C 1
ATOM 643 O O . ALA A 1 87 ? 9.486 -0.672 -14.945 1.00 64.44 87 ALA A O 1
ATOM 644 N N . ALA A 1 88 ? 10.562 0.768 -13.591 1.00 60.62 88 ALA A N 1
ATOM 645 C CA . ALA A 1 88 ? 10.314 2.009 -14.340 1.00 60.62 88 ALA A CA 1
ATOM 646 C C . ALA A 1 88 ? 8.846 2.494 -14.363 1.00 60.62 88 ALA A C 1
ATOM 648 O O . ALA A 1 88 ? 8.493 3.344 -15.181 1.00 60.62 88 ALA A O 1
ATOM 649 N N . SER A 1 89 ? 8.009 2.024 -13.434 1.00 62.34 89 SER A N 1
ATOM 650 C CA . SER A 1 89 ? 6.663 2.564 -13.240 1.00 62.34 89 SER A CA 1
ATOM 651 C C . SER A 1 89 ? 6.690 3.972 -12.652 1.00 62.34 89 SER A C 1
ATOM 653 O O . SER A 1 89 ? 7.431 4.272 -11.715 1.00 62.34 89 SER A O 1
ATOM 655 N N . ASN A 1 90 ? 5.834 4.824 -13.200 1.00 74.19 90 ASN A N 1
ATOM 656 C CA . ASN A 1 90 ? 5.588 6.165 -12.711 1.00 74.19 90 ASN A CA 1
ATOM 657 C C . ASN A 1 90 ? 4.525 6.148 -11.613 1.00 74.19 90 ASN A C 1
ATOM 659 O O . ASN A 1 90 ? 4.691 6.836 -10.615 1.00 74.19 90 ASN A O 1
ATOM 663 N N . GLU A 1 91 ? 3.445 5.376 -11.759 1.00 89.75 91 GLU A N 1
ATOM 664 C CA . GLU A 1 91 ? 2.312 5.403 -10.830 1.00 89.75 91 GLU A CA 1
ATOM 665 C C . GLU A 1 91 ? 1.575 4.060 -10.777 1.00 89.75 91 GLU A C 1
ATOM 667 O O . GLU A 1 91 ? 1.387 3.400 -11.797 1.00 89.75 91 GLU A O 1
ATOM 672 N N . VAL A 1 92 ? 1.100 3.677 -9.589 1.00 93.06 92 VAL A N 1
ATOM 673 C CA . VAL A 1 92 ? 0.117 2.596 -9.418 1.00 93.06 92 VAL A CA 1
ATOM 674 C C . VAL A 1 92 ? -1.281 3.206 -9.417 1.00 93.06 92 VAL A C 1
ATOM 676 O O . VAL A 1 92 ? -1.537 4.135 -8.654 1.00 93.06 92 VAL A O 1
ATOM 679 N N . HIS A 1 93 ? -2.196 2.689 -10.236 1.00 92.81 93 HIS A N 1
ATOM 680 C CA . HIS A 1 93 ? -3.560 3.221 -10.363 1.00 92.81 93 HIS A CA 1
ATOM 681 C C . HIS A 1 93 ? -4.612 2.338 -9.705 1.00 92.81 93 HIS A C 1
ATOM 683 O O . HIS A 1 93 ? -5.580 2.850 -9.146 1.00 92.81 93 HIS A O 1
ATOM 689 N N . ALA A 1 94 ? -4.423 1.021 -9.750 1.00 93.62 94 ALA A N 1
ATOM 690 C CA . ALA A 1 94 ? -5.339 0.077 -9.135 1.00 93.62 94 ALA A CA 1
ATOM 691 C C . ALA A 1 94 ? -4.588 -1.133 -8.585 1.00 93.62 94 ALA A C 1
ATOM 693 O O . ALA A 1 94 ? -3.535 -1.526 -9.089 1.00 93.62 94 ALA A O 1
ATOM 694 N N . LEU A 1 95 ? -5.169 -1.716 -7.542 1.00 96.06 95 LEU A N 1
ATOM 695 C CA . LEU A 1 95 ? -4.725 -2.957 -6.932 1.00 96.06 95 LEU A CA 1
ATOM 696 C C . LEU A 1 95 ? -5.937 -3.863 -6.757 1.00 96.06 95 LEU A C 1
ATOM 698 O O . LEU A 1 95 ? -7.015 -3.401 -6.381 1.00 96.06 95 LEU A O 1
ATOM 702 N N . SER A 1 96 ? -5.743 -5.154 -6.974 1.00 95.94 96 SER A N 1
ATOM 703 C CA . SER A 1 96 ? -6.702 -6.175 -6.564 1.00 95.94 96 SER A CA 1
ATOM 704 C C . SER A 1 96 ? -5.949 -7.376 -6.015 1.00 95.94 96 SER A C 1
ATOM 706 O O . SER A 1 96 ? -4.840 -7.667 -6.458 1.00 95.94 96 SER A O 1
ATOM 708 N N . VAL A 1 97 ? -6.528 -8.037 -5.018 1.00 96.31 97 VAL A N 1
ATOM 709 C CA . VAL A 1 97 ? -5.937 -9.215 -4.387 1.00 96.31 97 VAL A CA 1
ATOM 710 C C . VAL A 1 97 ? -6.975 -10.323 -4.330 1.00 96.31 97 VAL A C 1
ATOM 712 O O . VAL A 1 97 ? -8.138 -10.066 -4.007 1.00 96.31 97 VAL A O 1
ATOM 715 N N . ASP A 1 98 ? -6.569 -11.539 -4.676 1.00 95.25 98 ASP A N 1
ATOM 716 C CA . ASP A 1 98 ? -7.437 -12.712 -4.613 1.00 95.25 98 ASP A CA 1
ATOM 717 C C . ASP A 1 98 ? -7.332 -13.442 -3.257 1.00 95.25 98 ASP A C 1
ATOM 719 O O . ASP A 1 98 ? -6.578 -13.060 -2.357 1.00 95.25 98 ASP A O 1
ATOM 723 N N . ILE A 1 99 ? -8.097 -14.528 -3.100 1.00 94.31 99 ILE A N 1
ATOM 724 C CA . ILE A 1 99 ? -8.097 -15.336 -1.870 1.00 94.31 99 ILE A CA 1
ATOM 725 C C . ILE A 1 99 ? -6.778 -16.093 -1.638 1.00 94.31 99 ILE A C 1
ATOM 727 O O . ILE A 1 99 ? -6.465 -16.461 -0.506 1.00 94.31 99 ILE A O 1
ATOM 731 N N . ASN A 1 100 ? -5.993 -16.301 -2.696 1.00 93.19 100 ASN A N 1
ATOM 732 C CA . ASN A 1 100 ? -4.680 -16.938 -2.650 1.00 93.19 100 ASN A CA 1
ATOM 733 C C . ASN A 1 100 ? -3.548 -15.919 -2.421 1.00 93.19 100 ASN A C 1
ATOM 735 O O . ASN A 1 100 ? -2.381 -16.309 -2.358 1.00 93.19 100 ASN A O 1
ATOM 739 N N . LYS A 1 101 ? -3.888 -14.633 -2.244 1.00 94.44 101 LYS A N 1
ATOM 740 C CA . LYS A 1 101 ? -2.965 -13.508 -2.028 1.00 94.44 101 LYS A CA 1
ATOM 741 C C . LYS A 1 101 ? -2.077 -13.229 -3.241 1.00 94.44 101 LYS A C 1
ATOM 743 O O . LYS A 1 101 ? -0.971 -12.709 -3.084 1.00 94.44 101 LYS A O 1
ATOM 748 N N . PHE A 1 102 ? -2.556 -13.546 -4.442 1.00 92.62 102 PHE A N 1
ATOM 749 C CA . PHE A 1 102 ? -1.990 -12.968 -5.652 1.00 92.62 102 PHE A CA 1
ATOM 750 C C . PHE A 1 102 ? -2.455 -11.525 -5.774 1.00 92.62 102 PHE A C 1
ATOM 752 O O . PHE A 1 102 ? -3.650 -11.238 -5.703 1.00 92.62 102 PHE A O 1
ATOM 759 N N . LEU A 1 103 ? -1.493 -10.622 -5.939 1.00 94.56 103 LEU A N 1
ATOM 760 C CA . LEU A 1 103 ? -1.729 -9.196 -6.084 1.00 94.56 103 LEU A CA 1
ATOM 761 C C . LEU A 1 103 ? -1.562 -8.810 -7.550 1.00 94.56 103 LEU A C 1
ATOM 763 O O . LEU A 1 103 ? -0.448 -8.839 -8.075 1.00 94.56 103 LEU A O 1
ATOM 767 N N . ALA A 1 104 ? -2.660 -8.416 -8.186 1.00 93.50 104 ALA A N 1
ATOM 768 C CA . ALA A 1 104 ? -2.629 -7.791 -9.496 1.00 93.50 104 ALA A CA 1
ATOM 769 C C . ALA A 1 104 ? -2.481 -6.274 -9.339 1.00 93.50 104 ALA A C 1
ATOM 771 O O . ALA A 1 104 ? -3.195 -5.631 -8.560 1.00 93.50 104 ALA A O 1
ATOM 772 N N . ILE A 1 105 ? -1.545 -5.716 -10.096 1.00 91.69 105 ILE A N 1
ATOM 773 C CA . ILE A 1 105 ? -1.158 -4.311 -10.065 1.00 91.69 105 ILE A CA 1
ATOM 774 C C . ILE A 1 105 ? -1.424 -3.738 -11.449 1.00 91.69 105 ILE A C 1
ATOM 776 O O . ILE A 1 105 ? -0.912 -4.268 -12.429 1.00 91.69 105 ILE A O 1
ATOM 780 N N . ALA A 1 106 ? -2.201 -2.659 -11.522 1.00 91.56 106 ALA A N 1
ATOM 781 C CA . ALA A 1 106 ? -2.304 -1.837 -12.722 1.00 91.56 106 ALA A CA 1
ATOM 782 C C . ALA A 1 106 ? -1.470 -0.571 -12.520 1.00 91.56 106 ALA A C 1
ATOM 784 O O . ALA A 1 106 ? -1.682 0.184 -11.560 1.00 91.56 106 ALA A O 1
ATOM 785 N N . HIS A 1 107 ? -0.524 -0.337 -13.419 1.00 88.81 107 HIS A N 1
ATOM 786 C CA . HIS A 1 107 ? 0.455 0.734 -13.306 1.00 88.81 107 HIS A CA 1
ATOM 787 C C . HIS A 1 107 ? 0.696 1.427 -14.638 1.00 88.81 107 HIS A C 1
ATOM 789 O O . HIS A 1 107 ? 0.279 0.952 -15.688 1.00 88.81 107 HIS A O 1
ATOM 795 N N . THR A 1 108 ? 1.369 2.572 -14.596 1.00 86.69 108 THR A N 1
ATOM 796 C CA . THR A 1 108 ? 1.841 3.239 -15.808 1.00 86.69 108 THR A CA 1
ATOM 797 C C . THR A 1 108 ? 3.351 3.307 -15.850 1.00 86.69 108 THR A C 1
ATOM 799 O O . THR A 1 108 ? 3.996 3.611 -14.853 1.00 86.69 108 THR A O 1
ATOM 802 N N . LYS A 1 109 ? 3.925 3.102 -17.030 1.00 81.38 109 LYS A N 1
ATOM 803 C CA . LYS A 1 109 ? 5.346 3.302 -17.308 1.00 81.38 109 LYS A CA 1
ATOM 804 C C . LYS A 1 109 ? 5.490 4.202 -18.512 1.00 81.38 109 LYS A C 1
ATOM 806 O O . LYS A 1 109 ? 4.924 3.941 -19.569 1.00 81.38 109 LYS A O 1
ATOM 811 N N . SER A 1 110 ? 6.212 5.307 -18.341 1.00 80.00 110 SER A N 1
ATOM 812 C CA . SER A 1 110 ? 6.420 6.290 -19.414 1.00 80.00 110 SER A CA 1
ATOM 813 C C . SER A 1 110 ? 5.115 6.734 -20.111 1.00 80.00 110 SER A C 1
ATOM 815 O O . SER A 1 110 ? 5.118 7.027 -21.301 1.00 80.00 110 SER A O 1
ATOM 817 N N . GLY A 1 111 ? 3.998 6.779 -19.371 1.00 78.31 111 GLY A N 1
ATOM 818 C CA . GLY A 1 111 ? 2.678 7.170 -19.885 1.00 78.31 111 GLY A CA 1
ATOM 819 C C . GLY A 1 111 ? 1.872 6.060 -20.572 1.00 78.31 111 GLY A C 1
ATOM 820 O O . GLY A 1 111 ? 0.781 6.340 -21.055 1.00 78.31 111 GLY A O 1
ATOM 821 N N . THR A 1 112 ? 2.375 4.825 -20.606 1.00 81.75 112 THR A N 1
ATOM 822 C CA . THR A 1 112 ? 1.650 3.645 -21.109 1.00 81.75 112 THR A CA 1
ATOM 823 C C . THR A 1 112 ? 1.119 2.832 -19.934 1.00 81.75 112 THR A C 1
ATOM 825 O O . THR A 1 112 ? 1.783 2.770 -18.902 1.00 81.75 112 THR A O 1
ATOM 828 N N . GLU A 1 113 ? -0.061 2.227 -20.069 1.00 83.81 113 GLU A N 1
ATOM 829 C CA . GLU A 1 113 ? -0.668 1.348 -19.060 1.00 83.81 113 GLU A CA 1
ATOM 830 C C . GLU A 1 113 ? -0.100 -0.072 -19.149 1.00 83.81 113 GLU A C 1
ATOM 832 O O . GLU A 1 113 ? 0.028 -0.638 -20.234 1.00 83.81 113 GLU A O 1
ATOM 837 N N . HIS A 1 114 ? 0.268 -0.622 -17.998 1.00 84.12 114 HIS A N 1
ATOM 838 C CA . HIS A 1 114 ? 0.917 -1.913 -17.819 1.00 84.12 114 HIS A CA 1
ATOM 839 C C . HIS A 1 114 ? 0.327 -2.613 -16.590 1.00 84.12 114 HIS A C 1
ATOM 841 O O . HIS A 1 114 ? -0.425 -2.025 -15.803 1.00 84.12 114 HIS A O 1
ATOM 847 N N . CYS A 1 115 ? 0.681 -3.882 -16.416 1.00 85.06 115 CYS A N 1
ATOM 848 C CA . CYS A 1 115 ? 0.299 -4.635 -15.238 1.00 85.06 115 CYS A CA 1
ATOM 849 C C . CYS A 1 115 ? 1.330 -5.673 -14.838 1.00 85.06 115 CYS A C 1
ATOM 851 O O . CYS A 1 115 ? 2.069 -6.196 -15.669 1.00 85.06 115 CYS A O 1
ATOM 853 N N . ALA A 1 116 ? 1.321 -5.976 -13.545 1.00 87.12 116 ALA A N 1
ATOM 85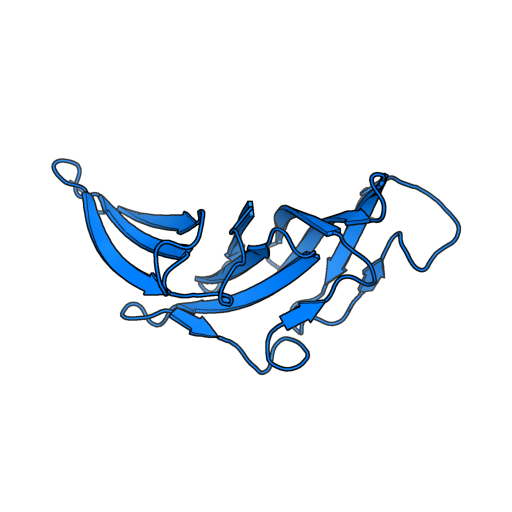4 C CA . ALA A 1 116 ? 2.152 -6.992 -12.930 1.00 87.12 116 ALA A CA 1
ATOM 855 C 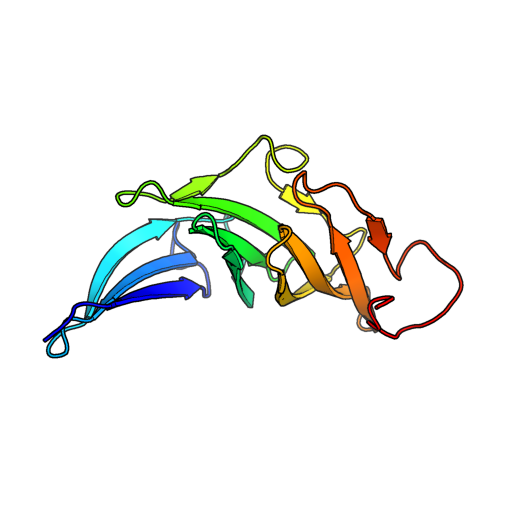C . ALA A 1 116 ? 1.317 -7.870 -11.993 1.00 87.12 116 ALA A C 1
ATOM 857 O O . ALA A 1 116 ? 0.305 -7.436 -11.433 1.00 87.12 116 ALA A O 1
ATOM 858 N N . LEU A 1 117 ? 1.761 -9.110 -11.814 1.00 88.81 117 LEU A N 1
ATOM 859 C CA . LEU A 1 117 ? 1.185 -10.080 -10.896 1.00 88.81 117 LEU A CA 1
ATOM 860 C C . LEU A 1 117 ? 2.255 -10.529 -9.907 1.00 88.81 117 LEU A C 1
ATOM 862 O O . LEU A 1 117 ? 3.274 -11.102 -10.297 1.00 88.81 117 LEU A O 1
ATOM 866 N N . LEU A 1 118 ? 2.002 -10.311 -8.620 1.00 90.75 118 LEU A N 1
ATOM 867 C CA . LEU A 1 118 ? 2.855 -10.791 -7.535 1.00 90.75 118 LEU A CA 1
ATOM 868 C C . LEU A 1 118 ? 2.170 -11.931 -6.798 1.00 90.75 118 LEU A C 1
ATOM 870 O O . LEU A 1 118 ? 0.951 -11.932 -6.635 1.00 90.75 118 LEU A O 1
ATOM 874 N N . ASN A 1 119 ? 2.953 -12.881 -6.302 1.00 90.69 119 ASN A N 1
ATOM 875 C CA . ASN A 1 119 ? 2.446 -13.894 -5.385 1.00 90.69 119 ASN A CA 1
ATOM 876 C C . ASN A 1 119 ? 2.412 -13.385 -3.926 1.00 90.69 119 ASN A C 1
ATOM 878 O O . ASN A 1 119 ? 2.827 -12.267 -3.604 1.00 90.69 119 ASN A O 1
ATOM 882 N N . ALA A 1 120 ? 1.977 -14.256 -3.014 1.00 90.50 120 ALA A N 1
ATOM 883 C CA . ALA A 1 120 ? 1.876 -13.963 -1.584 1.00 90.50 120 ALA A CA 1
ATOM 884 C C . ALA A 1 120 ? 3.208 -13.559 -0.917 1.00 90.50 120 ALA A C 1
ATOM 886 O O . ALA A 1 120 ? 3.189 -12.912 0.130 1.00 90.50 120 ALA A O 1
ATOM 887 N N . SER A 1 121 ? 4.351 -13.937 -1.500 1.00 90.00 121 SER A N 1
ATOM 888 C CA . SER A 1 121 ? 5.697 -13.577 -1.035 1.00 90.00 121 SER A CA 1
ATOM 889 C C . SER A 1 121 ? 6.296 -12.403 -1.814 1.00 90.00 121 SER A C 1
ATOM 891 O O . SER A 1 121 ? 7.517 -12.293 -1.857 1.00 90.00 121 SER A O 1
ATOM 893 N N . GLY A 1 122 ? 5.466 -11.632 -2.526 1.00 87.94 122 GLY A N 1
ATOM 894 C CA . GLY A 1 122 ? 5.857 -10.457 -3.313 1.00 87.94 122 GLY A CA 1
ATOM 895 C C . GLY A 1 122 ? 6.799 -10.758 -4.475 1.00 87.94 122 GLY A C 1
ATOM 896 O O . GLY A 1 122 ? 7.388 -9.837 -5.038 1.00 87.94 122 GLY A O 1
ATOM 897 N N . ALA A 1 123 ? 6.945 -12.032 -4.848 1.00 87.25 123 ALA A N 1
ATOM 898 C CA . ALA A 1 123 ? 7.725 -12.425 -6.006 1.00 87.25 123 ALA A CA 1
ATOM 899 C C . ALA A 1 123 ? 6.881 -12.250 -7.268 1.00 87.25 123 ALA A C 1
ATOM 901 O O . ALA A 1 123 ? 5.759 -12.763 -7.362 1.00 87.25 123 ALA A O 1
ATOM 902 N N . GLU A 1 124 ? 7.451 -11.553 -8.243 1.00 87.19 124 GLU A N 1
ATOM 903 C CA . GLU A 1 124 ? 6.858 -11.355 -9.558 1.00 87.19 124 GLU A CA 1
ATOM 904 C C . GLU A 1 124 ? 6.631 -12.697 -10.251 1.00 87.19 124 GLU A C 1
ATOM 906 O O . GLU A 1 124 ? 7.527 -13.535 -10.344 1.00 87.19 124 GLU A O 1
ATOM 911 N N . GLN A 1 125 ? 5.393 -12.916 -10.676 1.00 86.56 125 GLN A N 1
ATOM 912 C CA . GLN A 1 125 ? 4.987 -14.076 -11.464 1.00 86.56 125 GLN A CA 1
ATOM 913 C C . GLN A 1 125 ? 4.886 -13.718 -12.942 1.00 86.56 125 GLN A C 1
ATOM 915 O O . GLN A 1 125 ? 5.125 -14.561 -13.803 1.00 86.56 125 GLN A O 1
ATOM 920 N N . TRP A 1 126 ? 4.512 -12.470 -13.219 1.00 84.31 126 TRP A N 1
ATOM 921 C CA . TRP A 1 126 ? 4.353 -11.934 -14.557 1.00 84.31 126 TRP A CA 1
ATOM 922 C C . TRP A 1 126 ? 4.395 -10.405 -14.512 1.00 84.31 126 TRP A C 1
ATOM 924 O O . TRP A 1 126 ? 3.817 -9.807 -13.604 1.00 84.31 126 TRP A O 1
ATOM 934 N N . ASP A 1 127 ? 5.036 -9.787 -15.499 1.00 78.00 127 ASP A N 1
ATOM 935 C CA . ASP A 1 127 ? 5.032 -8.341 -15.712 1.00 78.00 127 ASP A CA 1
ATOM 936 C C . ASP A 1 127 ? 5.001 -8.059 -17.220 1.00 78.00 127 ASP A C 1
ATOM 938 O O . ASP A 1 127 ? 5.847 -8.545 -17.981 1.00 78.00 127 ASP A O 1
ATOM 942 N N . ALA A 1 128 ? 4.025 -7.259 -17.654 1.00 72.25 128 ALA A N 1
ATOM 943 C CA . ALA A 1 128 ? 3.911 -6.792 -19.033 1.00 72.25 128 ALA A CA 1
ATOM 944 C C . ALA A 1 128 ? 5.160 -6.011 -19.498 1.00 72.25 128 ALA A C 1
ATOM 946 O O . ALA A 1 128 ? 5.378 -5.850 -20.697 1.00 72.25 128 ALA A O 1
ATOM 947 N N . ASP A 1 129 ? 5.993 -5.534 -18.566 1.00 68.81 129 ASP A N 1
ATOM 948 C CA . ASP A 1 129 ? 7.235 -4.814 -18.842 1.00 68.81 129 ASP A CA 1
ATOM 949 C C . ASP A 1 129 ? 8.412 -5.675 -19.313 1.00 68.81 129 ASP A C 1
ATOM 951 O O . ASP A 1 129 ? 9.338 -5.145 -19.936 1.00 68.81 129 ASP A O 1
ATOM 955 N N . THR A 1 130 ? 8.416 -6.975 -19.009 1.00 60.06 130 THR A N 1
ATOM 956 C CA . THR A 1 130 ? 9.564 -7.866 -19.261 1.00 60.06 130 THR A CA 1
ATOM 957 C C . THR A 1 130 ? 9.323 -8.872 -20.392 1.00 60.06 130 THR A C 1
ATOM 959 O O . THR A 1 130 ? 10.268 -9.521 -20.847 1.00 60.06 130 THR A O 1
ATOM 962 N N . GLY A 1 131 ? 8.089 -8.965 -20.904 1.00 50.84 131 GLY A N 1
ATOM 963 C CA . GLY A 1 131 ? 7.694 -9.874 -21.979 1.00 50.84 131 GLY A CA 1
ATOM 964 C C . GLY A 1 131 ? 7.304 -9.159 -23.274 1.00 50.84 131 GLY A C 1
ATOM 965 O O . GLY A 1 131 ? 6.507 -8.225 -23.283 1.00 50.84 131 GLY A O 1
ATOM 966 N N . SER A 1 132 ? 7.798 -9.647 -24.414 1.00 47.75 132 SER A N 1
ATOM 967 C CA . SER A 1 132 ? 7.128 -9.393 -25.688 1.00 47.75 132 SER A CA 1
ATOM 968 C C . SER A 1 132 ? 5.766 -10.086 -25.634 1.00 47.75 132 SER A C 1
ATOM 970 O O . SER A 1 132 ? 5.723 -11.316 -25.697 1.00 47.75 132 SER A O 1
ATOM 972 N N . ASN A 1 133 ? 4.695 -9.303 -25.496 1.00 42.66 133 ASN A N 1
ATOM 973 C CA . ASN A 1 133 ? 3.338 -9.507 -26.024 1.00 42.66 133 ASN A CA 1
ATOM 974 C C . ASN A 1 133 ? 2.252 -9.215 -24.971 1.00 42.66 133 ASN A C 1
ATOM 976 O O . ASN A 1 133 ? 2.109 -9.922 -23.979 1.00 42.66 133 ASN A O 1
ATOM 980 N N . SER A 1 134 ? 1.407 -8.248 -25.341 1.00 49.56 134 SER A N 1
ATOM 981 C CA . SER A 1 134 ? 0.073 -7.913 -24.829 1.00 49.56 134 SER A CA 1
ATOM 982 C C . SER A 1 134 ? -0.002 -6.944 -23.637 1.00 49.56 134 SER A C 1
ATOM 984 O O . SER A 1 134 ? 0.222 -7.286 -22.484 1.00 49.56 134 SER A O 1
ATOM 986 N N . ASN A 1 135 ? -0.421 -5.714 -23.955 1.00 49.53 135 ASN A N 1
ATOM 987 C CA . ASN A 1 135 ? -0.868 -4.654 -23.042 1.00 49.53 135 ASN A CA 1
ATOM 988 C C . ASN A 1 135 ? -2.194 -5.016 -22.334 1.00 49.53 135 ASN A C 1
ATOM 990 O O . ASN A 1 135 ? -3.048 -4.154 -22.134 1.00 49.53 135 ASN A O 1
ATOM 994 N N . THR A 1 136 ? -2.450 -6.295 -22.063 1.00 53.19 136 THR A N 1
ATOM 995 C CA . THR A 1 136 ? -3.748 -6.769 -21.584 1.00 53.19 136 THR A CA 1
ATOM 996 C C . THR A 1 136 ? -3.560 -7.559 -20.308 1.00 53.19 136 THR A C 1
ATOM 998 O O . THR A 1 136 ? -2.948 -8.622 -20.297 1.00 53.19 136 THR A O 1
ATOM 1001 N N . CYS A 1 137 ? -4.127 -7.021 -19.235 1.00 53.53 137 CYS A N 1
ATOM 1002 C CA . CYS A 1 137 ? -4.128 -7.586 -17.892 1.00 53.53 137 CYS A CA 1
ATOM 1003 C C . CYS A 1 137 ? -5.140 -8.731 -17.764 1.00 53.53 137 CYS A C 1
ATOM 1005 O O . CYS A 1 137 ? -5.974 -8.736 -16.860 1.00 53.53 137 CYS A O 1
ATOM 1007 N N . GLU A 1 138 ? -5.115 -9.675 -18.702 1.00 49.75 138 GLU A N 1
ATOM 1008 C CA . GLU A 1 138 ? -5.952 -10.867 -18.648 1.00 49.75 138 GLU A CA 1
ATOM 1009 C C . GLU A 1 138 ? -5.20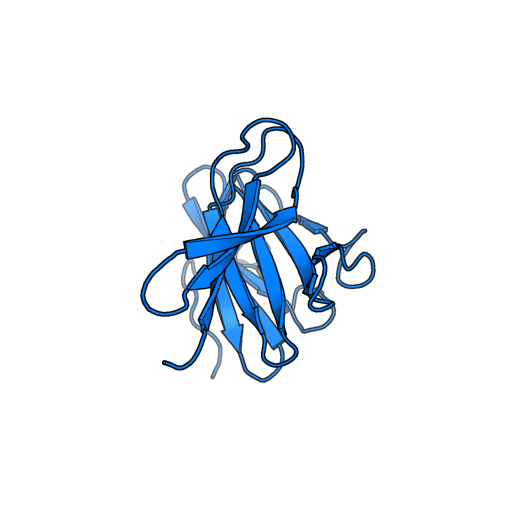7 -11.940 -17.855 1.00 49.75 138 GLU A C 1
ATOM 1011 O O . GLU A 1 138 ? -4.234 -12.534 -18.318 1.00 49.75 138 GLU A O 1
ATOM 1016 N N . ALA A 1 139 ? -5.649 -12.153 -16.615 1.00 44.41 139 ALA A N 1
ATOM 1017 C CA . ALA A 1 139 ? -5.199 -13.272 -15.806 1.00 44.41 139 ALA A CA 1
ATOM 1018 C C . ALA A 1 139 ? -5.501 -14.583 -16.549 1.00 44.41 139 ALA A C 1
ATOM 1020 O O . ALA A 1 139 ? -6.638 -14.813 -16.966 1.00 44.41 139 ALA A O 1
ATOM 1021 N N . ALA A 1 140 ? -4.495 -15.447 -16.706 1.00 39.56 140 ALA A N 1
ATOM 1022 C CA . ALA A 1 140 ? -4.736 -16.833 -17.084 1.00 39.56 140 ALA A CA 1
ATOM 1023 C C . ALA A 1 140 ? -5.615 -17.468 -15.993 1.00 39.56 140 ALA A C 1
ATOM 1025 O O . ALA A 1 140 ? -5.200 -17.548 -14.835 1.00 39.56 140 ALA A O 1
ATOM 1026 N N . ALA A 1 141 ? -6.848 -17.809 -16.372 1.00 32.84 141 ALA A N 1
ATOM 1027 C CA . ALA A 1 141 ? -7.842 -18.465 -15.527 1.00 32.84 141 ALA A CA 1
ATOM 1028 C C . ALA A 1 141 ? -7.432 -19.893 -15.139 1.00 32.84 141 ALA A C 1
ATOM 1030 O O . ALA A 1 141 ? -6.761 -20.563 -15.961 1.00 32.84 141 ALA A O 1
#

pLDDT: mean 86.11, std 14.04, range [32.84, 97.81]

Organism: NCBI:txid412755

Secondary structure (DSSP, 8-state):
---EEEEEE-S-SSS--EEEEEE-SS-EEEEEEE-SSTTPPEEEEEE-TT--EEEEETTSEEEEEEE-SS-EEE-TTTTGGGEEE-TTEEEEEEEEE-TT--EEEEEEETTEEEEEEE-TTS-EEEETTTSSS-S------

Sequence (141 aa):
MATVNFFIGGTATGSKNIWKMQDDGTDITILYSALTAAGEIVRALVKDIDGNLYVGTSNGKVYKYTDSGSALSLDTSWATAGIYTVAASNEVHALSVDINKFLAIAHTKSGTEHCALLNASGAEQWDADTGSNSNTCEAAA